Protein AF-A0A4Q7DTP7-F1 (afdb_monomer)

Structure (mmCIF, N/CA/C/O backbone):
data_AF-A0A4Q7DTP7-F1
#
_entry.id   AF-A0A4Q7DTP7-F1
#
loop_
_atom_site.group_PDB
_atom_site.id
_atom_site.type_symbol
_atom_site.label_atom_id
_atom_site.label_alt_id
_atom_site.label_comp_id
_atom_site.label_asym_id
_atom_site.label_entity_id
_atom_site.label_seq_id
_atom_site.pdbx_PDB_ins_code
_atom_site.Cartn_x
_atom_site.Cartn_y
_atom_site.Cartn_z
_atom_site.occupancy
_atom_site.B_iso_or_equiv
_atom_site.auth_seq_id
_atom_site.auth_co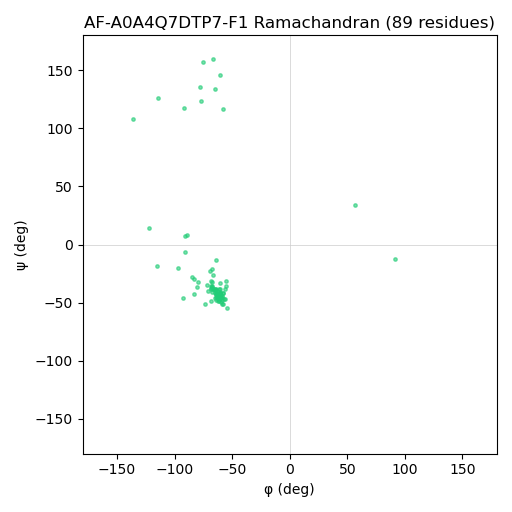mp_id
_atom_site.auth_asym_id
_atom_site.auth_atom_id
_atom_site.pdbx_PDB_model_num
ATOM 1 N N . MET A 1 1 ? -11.933 23.725 19.007 1.00 56.09 1 MET A N 1
ATOM 2 C CA . MET A 1 1 ? -12.282 22.314 18.750 1.00 56.09 1 MET A CA 1
ATOM 3 C C . MET A 1 1 ? -11.094 21.477 19.182 1.00 56.09 1 MET A C 1
ATOM 5 O O . MET A 1 1 ? -10.058 21.549 18.537 1.00 56.09 1 MET A O 1
ATOM 9 N N . THR A 1 2 ? -11.197 20.811 20.326 1.00 84.56 2 THR A N 1
ATOM 10 C CA . THR A 1 2 ? -10.160 19.917 20.856 1.00 84.56 2 THR A CA 1
ATOM 11 C C . THR A 1 2 ? -10.460 18.510 20.355 1.00 84.56 2 THR A C 1
ATOM 13 O O . THR A 1 2 ? -11.547 17.998 20.609 1.00 84.56 2 THR A O 1
ATOM 16 N N . ILE A 1 3 ? -9.547 17.934 19.574 1.00 87.00 3 ILE A N 1
ATOM 17 C CA . ILE A 1 3 ? -9.659 16.548 19.106 1.00 87.00 3 ILE A CA 1
ATOM 18 C C . ILE A 1 3 ? -9.243 15.643 20.269 1.00 87.00 3 ILE A C 1
ATOM 20 O O . ILE A 1 3 ? -8.264 15.950 20.948 1.00 87.00 3 ILE A O 1
ATOM 24 N N . ASP A 1 4 ? -9.998 14.573 20.507 1.00 94.56 4 ASP A N 1
ATOM 25 C CA . ASP A 1 4 ? -9.668 13.570 21.523 1.00 94.56 4 ASP A CA 1
ATOM 26 C C . ASP A 1 4 ? -8.314 12.901 21.234 1.00 94.56 4 ASP A C 1
ATOM 28 O O . ASP A 1 4 ? -7.952 12.681 20.077 1.00 94.56 4 ASP A O 1
ATOM 32 N N . GLU A 1 5 ? -7.569 12.544 22.277 1.00 94.81 5 GLU A N 1
ATOM 33 C CA . GLU A 1 5 ? -6.235 11.949 22.140 1.00 94.81 5 GLU A CA 1
ATOM 34 C C . GLU A 1 5 ? -6.262 10.627 21.357 1.00 94.81 5 GLU A C 1
ATOM 36 O O . GLU A 1 5 ? -5.394 10.390 20.513 1.00 94.81 5 GLU A O 1
ATOM 41 N N . ASN A 1 6 ? -7.291 9.795 21.549 1.00 94.56 6 ASN A N 1
ATOM 42 C CA . ASN A 1 6 ? -7.421 8.538 20.808 1.00 94.56 6 ASN A CA 1
ATOM 43 C C . ASN A 1 6 ? -7.705 8.794 19.330 1.00 94.56 6 ASN A C 1
ATOM 45 O O . ASN A 1 6 ? -7.212 8.076 18.460 1.00 94.56 6 ASN A O 1
ATOM 49 N N . GLU A 1 7 ? -8.471 9.841 19.035 1.00 93.75 7 GLU A N 1
ATOM 50 C CA . GLU A 1 7 ? -8.771 10.241 17.667 1.00 93.75 7 GLU A CA 1
ATOM 51 C C . GLU A 1 7 ? -7.518 10.775 16.958 1.00 93.75 7 GLU A C 1
ATOM 53 O O . GLU A 1 7 ? -7.279 10.442 15.796 1.00 93.75 7 GLU A O 1
ATOM 58 N N . ILE A 1 8 ? -6.654 11.506 17.671 1.00 93.44 8 ILE A N 1
ATOM 59 C CA . ILE A 1 8 ? -5.335 11.910 17.165 1.00 93.44 8 ILE A CA 1
ATOM 60 C C . ILE A 1 8 ? -4.508 10.668 16.811 1.00 93.44 8 ILE A C 1
ATOM 62 O O . ILE A 1 8 ? -4.019 10.565 15.684 1.00 93.44 8 ILE A O 1
ATOM 66 N N . ILE A 1 9 ? -4.390 9.699 17.725 1.00 94.62 9 ILE A N 1
ATOM 67 C CA . ILE A 1 9 ? -3.638 8.453 17.492 1.00 94.62 9 ILE A CA 1
ATOM 68 C C . ILE A 1 9 ? -4.205 7.694 16.283 1.00 94.62 9 ILE A C 1
ATOM 70 O O . ILE A 1 9 ? -3.449 7.267 15.406 1.00 94.62 9 ILE A O 1
ATOM 74 N N . ARG A 1 10 ? -5.534 7.583 16.180 1.00 94.12 10 ARG A N 1
ATOM 75 C CA . ARG A 1 10 ? -6.221 6.913 15.068 1.00 94.12 10 ARG A CA 1
ATOM 76 C C . ARG A 1 10 ? -5.931 7.578 13.722 1.00 94.12 10 ARG A C 1
ATOM 78 O O . ARG A 1 10 ? -5.637 6.884 12.747 1.00 94.12 10 ARG A O 1
ATOM 85 N N . ILE A 1 11 ? -5.993 8.909 13.657 1.00 92.88 11 ILE A N 1
ATOM 86 C CA . ILE A 1 11 ? -5.699 9.681 12.439 1.00 92.88 11 ILE A CA 1
ATOM 87 C C . ILE A 1 11 ? -4.229 9.515 12.038 1.00 92.88 11 ILE A C 1
ATOM 89 O O . ILE A 1 11 ? -3.929 9.327 10.858 1.00 92.88 11 ILE A O 1
ATOM 93 N N . TYR A 1 12 ? -3.305 9.532 13.002 1.00 94.44 12 TYR A N 1
ATOM 94 C CA . TYR A 1 12 ? -1.888 9.299 12.723 1.00 94.44 12 TYR A CA 1
ATOM 95 C C . TYR A 1 12 ? -1.614 7.886 12.204 1.00 94.44 12 TYR A C 1
ATOM 97 O O . TYR A 1 12 ? -0.821 7.738 11.274 1.00 94.44 12 TYR A O 1
ATOM 105 N N . GLY A 1 13 ? -2.304 6.873 12.736 1.00 93.50 13 GLY A N 1
ATOM 106 C CA . GLY A 1 13 ? -2.258 5.509 12.205 1.00 93.50 13 GLY A CA 1
ATOM 107 C C . GLY A 1 13 ? -2.691 5.460 10.738 1.00 93.50 13 GLY A C 1
ATOM 108 O O . GLY A 1 13 ? -1.931 5.009 9.888 1.00 93.50 13 GLY A O 1
ATOM 109 N N . LYS A 1 14 ? -3.850 6.053 10.418 1.00 91.06 14 LYS A N 1
ATOM 110 C CA . LYS A 1 14 ? -4.369 6.157 9.039 1.00 91.06 14 LYS A CA 1
ATOM 111 C C . LYS A 1 14 ? -3.390 6.842 8.080 1.00 91.06 14 LYS A C 1
ATOM 113 O O . LYS A 1 14 ? -3.280 6.454 6.922 1.00 91.06 14 LYS A O 1
ATOM 118 N N . ARG A 1 15 ? -2.680 7.879 8.539 1.00 94.19 15 ARG A N 1
ATOM 119 C CA . ARG A 1 15 ? -1.671 8.576 7.725 1.00 94.19 15 ARG A CA 1
ATOM 120 C C . ARG A 1 15 ? -0.501 7.656 7.377 1.00 94.19 15 ARG A C 1
ATOM 122 O O . ARG A 1 15 ? 0.021 7.750 6.272 1.00 94.19 15 ARG A O 1
ATOM 129 N N . TRP A 1 16 ? -0.078 6.797 8.303 1.00 95.88 16 TRP A N 1
ATOM 130 C CA . TRP A 1 16 ? 1.062 5.898 8.109 1.00 95.88 16 TRP A CA 1
ATOM 131 C C . TRP A 1 16 ? 0.805 4.823 7.045 1.00 95.88 16 TRP A C 1
ATOM 133 O O . TRP A 1 16 ? 1.740 4.385 6.373 1.00 95.88 16 TRP A O 1
ATOM 143 N N . ASP A 1 17 ? -0.457 4.451 6.822 1.00 92.69 17 ASP A N 1
ATOM 144 C CA . ASP A 1 17 ? -0.840 3.448 5.822 1.00 92.69 17 ASP A CA 1
ATOM 145 C C . ASP A 1 17 ? -0.326 3.788 4.409 1.00 92.69 17 ASP A C 1
ATOM 147 O O . ASP A 1 17 ? 0.043 2.886 3.653 1.00 92.69 17 ASP A O 1
ATOM 151 N N . ILE A 1 18 ? -0.204 5.076 4.051 1.00 94.56 18 ILE A N 1
ATOM 152 C CA . ILE A 1 18 ? 0.351 5.481 2.746 1.00 94.56 18 ILE A CA 1
ATOM 153 C C . ILE A 1 18 ? 1.845 5.146 2.613 1.00 94.56 18 ILE A C 1
ATOM 155 O O . ILE A 1 18 ? 2.327 4.815 1.528 1.00 94.56 18 ILE A O 1
ATOM 159 N N . GLU A 1 19 ? 2.593 5.195 3.714 1.00 95.69 19 GLU A N 1
ATOM 160 C CA . GLU A 1 19 ? 4.013 4.844 3.731 1.00 95.69 19 GLU A CA 1
ATOM 161 C C . GLU A 1 19 ? 4.179 3.331 3.561 1.00 95.69 19 GLU A C 1
ATOM 163 O O . GLU A 1 19 ? 5.034 2.878 2.794 1.00 95.69 19 GLU A O 1
ATOM 168 N N . VAL A 1 20 ? 3.303 2.546 4.199 1.00 94.50 20 VAL A N 1
A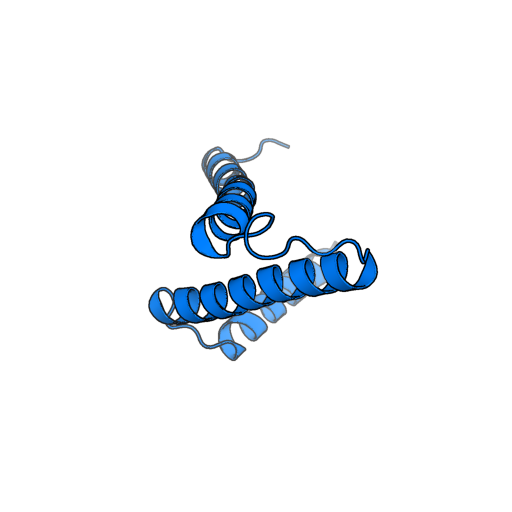TOM 169 C CA . VAL A 1 20 ? 3.229 1.089 4.023 1.00 94.50 20 VAL A CA 1
ATOM 170 C C . VAL A 1 20 ? 2.854 0.734 2.584 1.00 94.50 20 VAL A C 1
ATOM 172 O O . VAL A 1 20 ? 3.513 -0.116 1.982 1.00 94.50 20 VAL A O 1
ATOM 175 N N . PHE A 1 21 ? 1.878 1.427 1.990 1.00 95.44 21 PHE A N 1
ATOM 176 C CA . PHE A 1 21 ? 1.511 1.276 0.581 1.00 95.44 21 PHE A CA 1
ATOM 177 C C . PHE A 1 21 ? 2.716 1.470 -0.347 1.00 95.44 21 PHE A C 1
ATOM 179 O O . PHE A 1 21 ? 3.047 0.580 -1.137 1.00 95.44 21 PHE A O 1
ATOM 186 N N . PHE A 1 22 ? 3.420 2.601 -0.233 1.00 96.12 22 PHE A N 1
ATOM 187 C CA . PHE A 1 22 ? 4.570 2.883 -1.093 1.00 96.12 22 PHE A CA 1
ATOM 188 C C . PHE A 1 22 ? 5.757 1.957 -0.820 1.00 96.12 22 PHE A C 1
ATOM 190 O O . PHE A 1 22 ? 6.501 1.634 -1.750 1.00 96.12 22 PHE A O 1
ATOM 197 N N . LYS A 1 23 ? 5.945 1.503 0.423 1.00 96.12 23 LYS A N 1
ATOM 198 C CA . LYS A 1 23 ? 6.948 0.487 0.763 1.00 96.12 23 LYS A CA 1
ATOM 199 C C . LYS A 1 23 ? 6.645 -0.829 0.051 1.00 96.12 23 LYS A C 1
ATOM 201 O O . LYS A 1 23 ? 7.527 -1.369 -0.612 1.00 96.12 23 LYS A O 1
ATOM 206 N N . THR A 1 24 ? 5.406 -1.307 0.120 1.00 96.25 24 THR A N 1
ATOM 207 C CA . THR A 1 24 ? 4.976 -2.543 -0.549 1.00 96.25 24 THR A CA 1
ATOM 208 C C . THR A 1 24 ? 5.087 -2.416 -2.066 1.00 96.25 24 THR A C 1
ATOM 210 O O . THR A 1 24 ? 5.667 -3.290 -2.710 1.00 96.25 24 THR A O 1
ATOM 213 N N . CYS A 1 25 ? 4.637 -1.302 -2.649 1.00 96.94 25 CYS A N 1
ATOM 214 C CA . CYS A 1 25 ? 4.735 -1.085 -4.092 1.00 96.94 25 CYS A CA 1
ATOM 215 C C . CYS A 1 25 ? 6.187 -1.113 -4.592 1.00 96.94 25 CYS A C 1
ATOM 217 O O . CYS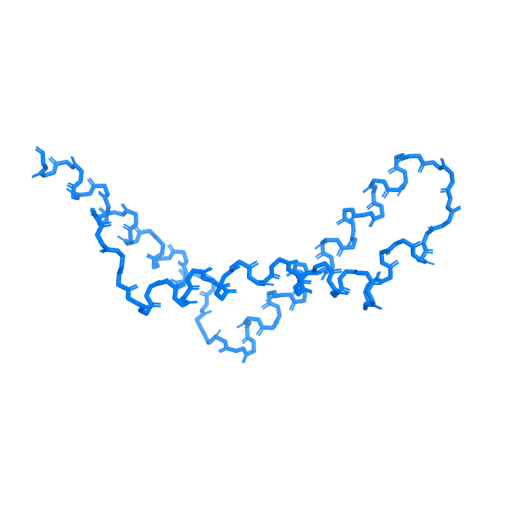 A 1 25 ? 6.486 -1.785 -5.575 1.00 96.94 25 CYS A O 1
ATOM 219 N N . LYS A 1 26 ? 7.110 -0.426 -3.909 1.00 95.56 26 LYS A N 1
ATOM 220 C CA . LYS A 1 26 ? 8.525 -0.378 -4.314 1.00 95.56 26 LYS A CA 1
ATOM 221 C C . LYS A 1 26 ? 9.266 -1.683 -4.039 1.00 95.56 26 LYS A C 1
ATOM 223 O O . LYS A 1 26 ? 9.932 -2.203 -4.927 1.00 95.56 26 LYS A O 1
ATOM 228 N N . SER A 1 27 ? 9.176 -2.208 -2.819 1.00 94.69 27 SER A N 1
ATOM 229 C CA . SER A 1 27 ? 10.000 -3.343 -2.389 1.00 94.69 27 SER A CA 1
ATOM 230 C C . SER A 1 27 ? 9.425 -4.691 -2.811 1.00 94.69 27 SER A C 1
ATOM 232 O O . SER A 1 27 ? 10.177 -5.553 -3.253 1.00 94.69 27 SER A O 1
ATOM 234 N N . PHE A 1 28 ? 8.110 -4.882 -2.681 1.00 94.88 28 PHE A N 1
ATOM 235 C CA . PHE A 1 28 ? 7.467 -6.170 -2.947 1.00 94.88 28 PHE A CA 1
ATOM 236 C C . PHE A 1 28 ? 6.977 -6.275 -4.393 1.00 94.88 28 PHE A C 1
ATOM 238 O O . PHE A 1 28 ? 7.267 -7.253 -5.077 1.00 94.88 28 PHE A O 1
ATOM 245 N N . LEU A 1 29 ? 6.308 -5.231 -4.892 1.00 95.81 29 LEU A N 1
ATOM 246 C CA . LEU A 1 29 ? 5.793 -5.180 -6.267 1.00 95.81 29 LEU A CA 1
ATOM 247 C C . LEU A 1 29 ? 6.773 -4.564 -7.275 1.00 95.81 29 LEU A C 1
ATOM 249 O O . LEU A 1 29 ? 6.410 -4.366 -8.433 1.00 95.81 29 LEU A O 1
ATOM 253 N N . LYS A 1 30 ? 8.011 -4.284 -6.847 1.00 94.56 30 LYS A N 1
ATOM 254 C CA . LYS A 1 30 ? 9.131 -3.874 -7.709 1.00 94.56 30 LYS A CA 1
ATOM 255 C C . LYS A 1 30 ? 8.855 -2.621 -8.555 1.00 94.56 30 LYS A C 1
ATOM 257 O O . LYS A 1 30 ? 9.360 -2.485 -9.674 1.00 94.56 30 LYS A O 1
ATOM 262 N N . LEU A 1 31 ? 8.081 -1.672 -8.021 1.00 93.75 31 LEU A N 1
ATOM 263 C CA . LEU A 1 31 ? 7.882 -0.366 -8.652 1.00 93.75 31 LEU A CA 1
ATOM 264 C C . LEU A 1 31 ? 9.236 0.334 -8.839 1.00 93.75 31 LEU A C 1
ATOM 266 O O . LEU A 1 31 ? 9.920 0.641 -7.862 1.00 93.75 31 LEU A O 1
ATOM 270 N N . GLY A 1 32 ? 9.605 0.580 -10.097 1.00 88.69 32 GLY A N 1
ATOM 271 C CA . GLY A 1 32 ? 10.862 1.225 -10.489 1.00 88.69 32 GLY A CA 1
ATOM 272 C C . GLY A 1 32 ? 12.037 0.280 -10.770 1.00 88.69 32 GLY A C 1
ATOM 273 O O . GLY A 1 32 ? 13.026 0.730 -11.340 1.00 88.69 32 GLY A O 1
ATOM 274 N N . THR A 1 33 ? 11.947 -1.009 -10.421 1.00 90.56 33 THR A N 1
ATOM 275 C CA . THR A 1 33 ? 13.003 -2.004 -10.710 1.00 90.56 33 THR A CA 1
ATOM 276 C C . THR A 1 33 ? 12.565 -3.107 -11.672 1.00 90.56 33 THR A C 1
ATOM 278 O O . THR A 1 33 ? 13.413 -3.777 -12.244 1.00 90.56 33 THR A O 1
ATOM 281 N N . GLU A 1 34 ? 11.260 -3.313 -11.868 1.00 89.75 34 GLU A N 1
ATOM 282 C CA . GLU A 1 34 ? 10.730 -4.319 -12.804 1.00 89.75 34 GLU A CA 1
ATOM 283 C C . GLU A 1 34 ? 10.737 -3.838 -14.264 1.00 89.75 34 GLU A C 1
ATOM 285 O O . GLU A 1 34 ? 10.986 -4.625 -15.175 1.00 89.75 34 GLU A O 1
ATOM 290 N N . TYR A 1 35 ? 10.473 -2.550 -14.495 1.00 87.69 35 TYR A N 1
ATOM 291 C CA . TYR A 1 35 ? 10.359 -1.966 -15.830 1.00 87.69 35 TYR A CA 1
ATOM 292 C C . TYR A 1 35 ? 11.481 -0.955 -16.094 1.00 87.69 35 TYR A C 1
ATOM 294 O O . TYR A 1 35 ? 11.654 -0.002 -15.337 1.00 87.69 35 TYR A O 1
ATOM 302 N N . HIS A 1 36 ? 12.207 -1.141 -17.200 1.00 87.44 36 HIS A N 1
ATOM 303 C CA . HIS A 1 36 ? 13.316 -0.278 -17.637 1.00 87.44 36 HIS A CA 1
ATOM 304 C C . HIS A 1 36 ? 13.114 0.311 -19.044 1.00 87.44 36 HIS A C 1
ATOM 306 O O . HIS A 1 36 ? 14.065 0.779 -19.668 1.00 87.44 36 HIS A O 1
ATOM 312 N N . GLY A 1 37 ? 11.896 0.249 -19.587 1.00 85.19 37 GLY A N 1
ATOM 313 C CA . GLY A 1 37 ? 11.622 0.813 -20.905 1.00 85.19 37 GLY A CA 1
ATOM 314 C C . GLY A 1 37 ? 11.544 2.343 -20.883 1.00 85.19 37 GLY A C 1
ATOM 315 O O . GLY A 1 37 ? 11.290 2.961 -19.853 1.00 85.19 37 GLY A O 1
ATOM 316 N N . LEU A 1 38 ? 11.769 2.952 -22.048 1.00 88.31 38 LEU A N 1
ATOM 317 C CA . LEU A 1 38 ? 11.837 4.411 -22.213 1.00 88.31 38 LEU A CA 1
ATOM 318 C C . LEU A 1 38 ? 10.483 5.056 -22.558 1.00 88.31 38 LEU A C 1
ATOM 320 O O . LEU A 1 38 ? 10.386 6.279 -22.627 1.00 88.31 38 LEU A O 1
ATOM 324 N N . SER A 1 39 ? 9.443 4.255 -22.808 1.00 94.12 39 SER A N 1
ATOM 325 C CA . SER A 1 39 ? 8.114 4.773 -23.143 1.00 94.12 39 SER A CA 1
ATOM 326 C C . SER A 1 39 ? 7.404 5.276 -21.887 1.00 94.12 39 SER A C 1
ATOM 328 O O . SER A 1 39 ? 7.203 4.527 -20.928 1.00 94.12 39 SER A O 1
ATOM 330 N N . TYR A 1 40 ? 6.990 6.542 -21.916 1.00 92.38 40 TYR A N 1
ATOM 331 C CA . TYR A 1 40 ? 6.264 7.169 -20.814 1.00 92.38 40 TYR A CA 1
ATOM 332 C C . TYR A 1 40 ? 4.874 6.549 -20.596 1.00 92.38 40 TYR A C 1
ATOM 334 O O . TYR A 1 40 ? 4.465 6.324 -19.456 1.00 92.38 40 TYR A O 1
ATOM 342 N N . ASP A 1 41 ? 4.178 6.197 -21.679 1.00 95.50 41 ASP A N 1
ATOM 343 C CA . ASP A 1 41 ? 2.868 5.540 -21.607 1.00 95.50 41 ASP A CA 1
ATOM 344 C C . ASP A 1 41 ? 2.980 4.165 -20.950 1.00 95.50 41 ASP A C 1
ATOM 346 O O . ASP A 1 41 ? 2.193 3.813 -20.070 1.00 95.50 41 ASP A O 1
ATOM 350 N N . ALA A 1 42 ? 4.010 3.402 -21.317 1.00 94.00 42 ALA A N 1
ATOM 351 C CA . ALA A 1 42 ? 4.268 2.099 -20.725 1.00 94.00 42 ALA A CA 1
ATOM 352 C C . ALA A 1 42 ? 4.693 2.200 -19.249 1.00 94.00 42 ALA A C 1
ATOM 354 O O . ALA A 1 42 ? 4.273 1.370 -18.445 1.00 94.00 42 ALA A O 1
ATOM 355 N N . LEU A 1 43 ? 5.454 3.231 -18.864 1.00 93.94 43 LEU A N 1
ATOM 356 C CA . LEU A 1 43 ? 5.783 3.506 -17.460 1.00 93.94 43 LEU A CA 1
ATOM 357 C C . LEU A 1 43 ? 4.531 3.847 -16.634 1.00 93.94 43 LEU A C 1
ATOM 359 O O . LEU A 1 43 ? 4.362 3.362 -15.510 1.00 93.94 43 LEU A O 1
ATOM 363 N N . THR A 1 44 ? 3.635 4.656 -17.202 1.00 95.00 44 THR A N 1
ATOM 364 C CA . THR A 1 44 ? 2.358 5.021 -16.575 1.00 95.00 44 THR A CA 1
ATOM 365 C C . THR A 1 44 ? 1.466 3.790 -16.413 1.00 95.00 44 THR A C 1
ATOM 367 O O . THR A 1 44 ? 0.944 3.546 -15.323 1.00 95.00 44 THR A O 1
ATOM 370 N N . ALA A 1 45 ? 1.357 2.958 -17.453 1.00 95.75 45 ALA A N 1
ATOM 371 C CA . ALA A 1 45 ? 0.627 1.695 -17.397 1.00 95.75 45 ALA A CA 1
ATOM 372 C C . ALA A 1 45 ? 1.221 0.734 -16.354 1.00 95.75 45 ALA A C 1
ATOM 374 O O . ALA A 1 45 ? 0.481 0.182 -15.543 1.00 95.75 45 ALA A O 1
ATOM 375 N N . HIS A 1 46 ? 2.549 0.570 -16.319 1.00 95.50 46 HIS A N 1
ATOM 376 C CA . HIS A 1 46 ? 3.236 -0.265 -15.324 1.00 95.50 46 HIS A CA 1
ATOM 377 C C . HIS A 1 46 ? 2.913 0.177 -13.895 1.00 95.50 46 HIS A C 1
ATOM 379 O O . HIS A 1 46 ? 2.522 -0.647 -13.066 1.00 95.50 46 HIS A O 1
ATOM 385 N N . THR A 1 47 ? 2.982 1.483 -13.631 1.00 95.69 47 THR A N 1
ATOM 386 C CA . THR A 1 47 ? 2.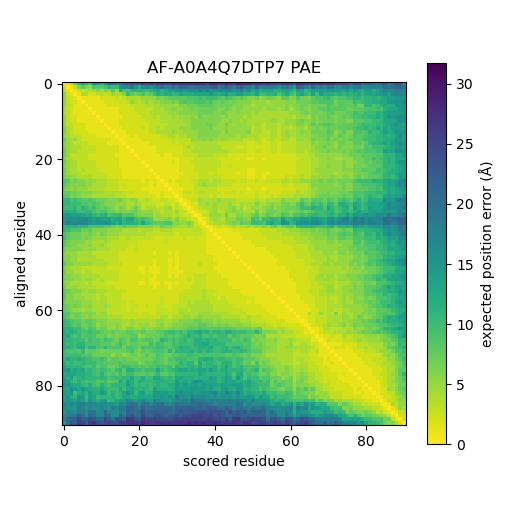640 2.059 -12.324 1.00 95.69 47 THR A CA 1
ATOM 387 C C . THR A 1 47 ? 1.183 1.772 -11.950 1.00 95.69 47 THR A C 1
ATOM 389 O O . THR A 1 47 ? 0.912 1.315 -10.838 1.00 95.69 47 THR A O 1
ATOM 392 N N . ALA A 1 48 ? 0.246 1.953 -12.887 1.00 97.00 48 ALA A N 1
ATOM 393 C CA . ALA A 1 48 ? -1.166 1.640 -12.671 1.00 97.00 48 ALA A CA 1
ATOM 394 C C . ALA A 1 48 ? -1.389 0.150 -12.350 1.00 97.00 48 ALA A C 1
ATOM 396 O O . ALA A 1 48 ? -2.126 -0.174 -11.420 1.00 97.00 48 ALA A O 1
ATOM 397 N N . PHE A 1 49 ? -0.704 -0.762 -13.048 1.00 96.56 49 PHE A N 1
ATOM 398 C CA . PHE A 1 49 ? -0.776 -2.198 -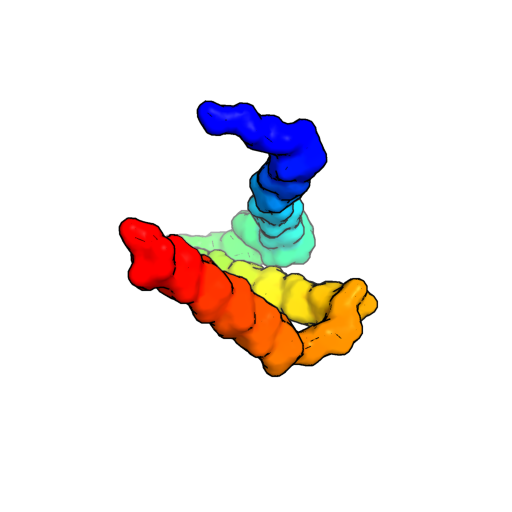12.767 1.00 96.56 49 PHE A CA 1
ATOM 399 C C . PHE A 1 49 ? -0.171 -2.577 -11.415 1.00 96.56 49 PHE A C 1
ATOM 401 O O . PHE A 1 49 ? -0.707 -3.443 -10.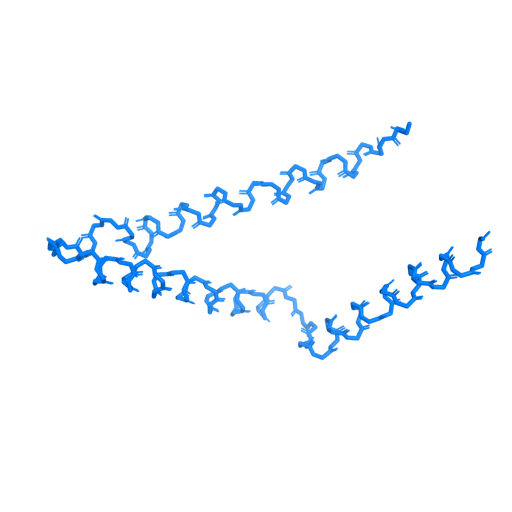727 1.00 96.56 49 PHE A O 1
ATOM 408 N N . VAL A 1 50 ? 0.929 -1.947 -10.996 1.00 97.25 50 VAL A N 1
ATOM 409 C CA . VAL A 1 50 ? 1.469 -2.128 -9.639 1.00 97.25 50 VAL A CA 1
ATOM 410 C C . VAL A 1 50 ? 0.430 -1.722 -8.593 1.00 97.25 50 VAL A C 1
ATOM 412 O O . VAL A 1 50 ? 0.168 -2.487 -7.666 1.00 97.25 50 VAL A O 1
ATOM 415 N N . PHE A 1 51 ? -0.203 -0.560 -8.752 1.00 97.38 51 PHE A N 1
ATOM 416 C CA . PHE A 1 51 ? -1.219 -0.096 -7.805 1.00 97.38 51 PHE A CA 1
ATOM 417 C C . PHE A 1 51 ? -2.449 -1.001 -7.798 1.00 97.38 51 PHE A C 1
ATOM 419 O O . PHE A 1 51 ? -2.963 -1.326 -6.731 1.00 97.38 51 PHE A O 1
ATOM 426 N N . LEU A 1 52 ? -2.873 -1.489 -8.963 1.00 97.44 52 LEU A N 1
ATOM 427 C CA . LEU A 1 52 ? -3.955 -2.460 -9.069 1.00 97.44 52 LEU A CA 1
ATOM 428 C C . LEU A 1 52 ? -3.633 -3.769 -8.339 1.00 97.44 52 LEU A C 1
ATOM 430 O O . LEU A 1 52 ? -4.457 -4.252 -7.567 1.00 97.44 52 LEU A O 1
ATOM 434 N N . ARG A 1 53 ? -2.419 -4.308 -8.511 1.00 96.44 53 ARG A N 1
ATOM 435 C CA . ARG A 1 53 ? -1.952 -5.493 -7.769 1.00 96.44 53 ARG A CA 1
ATOM 436 C C . ARG A 1 53 ? -2.003 -5.267 -6.256 1.00 96.44 53 ARG A C 1
ATOM 438 O O . ARG A 1 53 ? -2.452 -6.147 -5.528 1.00 96.44 53 ARG A O 1
ATOM 445 N N . TYR A 1 54 ? -1.595 -4.088 -5.784 1.00 97.06 54 TYR A N 1
ATOM 446 C CA . TYR A 1 54 ? -1.714 -3.736 -4.367 1.00 97.06 54 TYR A CA 1
ATOM 447 C C . TYR A 1 54 ? -3.171 -3.704 -3.892 1.00 97.06 54 TYR A C 1
ATOM 449 O O . TYR A 1 54 ? -3.463 -4.205 -2.807 1.00 97.06 54 TYR A O 1
ATOM 457 N N . MET A 1 55 ? -4.086 -3.139 -4.688 1.00 95.69 55 MET A N 1
ATOM 458 C CA . MET A 1 55 ? -5.507 -3.077 -4.334 1.00 95.69 55 MET A CA 1
ATOM 459 C C . MET A 1 55 ? -6.099 -4.475 -4.151 1.00 95.69 55 MET A C 1
ATOM 461 O O . MET A 1 55 ? -6.737 -4.716 -3.132 1.00 95.69 55 MET A O 1
ATOM 465 N N . PHE A 1 56 ? -5.816 -5.410 -5.062 1.00 95.50 56 PHE A N 1
ATOM 466 C CA . PHE A 1 56 ? -6.255 -6.802 -4.915 1.00 95.50 56 PHE A CA 1
ATOM 467 C C . PHE A 1 56 ? -5.715 -7.451 -3.639 1.00 95.50 56 PHE A C 1
ATOM 469 O O . PHE A 1 56 ? -6.496 -7.968 -2.849 1.00 95.50 56 PHE A O 1
ATOM 476 N N . MET A 1 57 ? -4.408 -7.350 -3.376 1.00 95.44 57 MET A N 1
ATOM 477 C CA . MET A 1 57 ? -3.827 -7.889 -2.137 1.00 95.44 57 MET A CA 1
ATOM 478 C C . MET A 1 57 ? -4.418 -7.250 -0.875 1.00 95.44 57 MET A C 1
ATOM 480 O O . MET A 1 57 ? -4.518 -7.907 0.153 1.00 95.44 57 MET A O 1
ATOM 484 N N . SER A 1 58 ? -4.794 -5.972 -0.933 1.00 93.00 58 SER A N 1
ATOM 485 C CA . SER A 1 58 ? -5.400 -5.276 0.208 1.00 93.00 58 SER A CA 1
ATOM 486 C C . SER A 1 58 ? -6.822 -5.751 0.484 1.00 93.00 58 SER A C 1
ATOM 488 O O . SER A 1 58 ? -7.214 -5.809 1.644 1.00 93.00 58 SER A O 1
ATOM 490 N N . VAL A 1 59 ? -7.583 -6.091 -0.561 1.00 92.12 59 VAL A N 1
ATOM 491 C CA . VAL A 1 59 ? -8.915 -6.697 -0.422 1.00 92.12 59 VAL A CA 1
ATOM 492 C C . VAL A 1 59 ? -8.792 -8.104 0.153 1.00 92.12 59 VAL A C 1
ATOM 494 O O . VAL A 1 59 ? -9.425 -8.379 1.160 1.00 92.12 59 VAL A O 1
ATOM 497 N N . GLU A 1 60 ? -7.907 -8.936 -0.399 1.00 92.94 60 GLU A N 1
ATOM 498 C CA . GLU A 1 60 ? -7.640 -10.289 0.120 1.00 92.94 60 GLU A CA 1
ATOM 499 C C . GLU A 1 60 ? -7.218 -10.258 1.593 1.00 92.94 60 GLU A C 1
ATOM 501 O O . GLU A 1 60 ? -7.767 -10.971 2.424 1.00 92.94 60 GLU A O 1
ATOM 506 N N . LYS A 1 61 ? -6.284 -9.366 1.948 1.00 92.75 61 LYS A N 1
ATOM 507 C CA . LYS A 1 61 ? -5.864 -9.168 3.338 1.00 92.75 61 LYS A CA 1
ATOM 508 C C . LYS A 1 61 ? -7.039 -8.775 4.237 1.00 92.75 61 LYS A C 1
ATOM 510 O O . LYS A 1 61 ? -7.127 -9.215 5.376 1.00 92.75 61 LYS A O 1
ATOM 515 N N . ARG A 1 62 ? -7.904 -7.891 3.747 1.00 92.75 62 ARG A N 1
ATOM 516 C CA . ARG A 1 62 ? -9.059 -7.415 4.499 1.00 92.75 62 ARG A CA 1
ATOM 517 C C . ARG A 1 62 ? -10.078 -8.533 4.697 1.00 92.75 62 ARG A C 1
ATOM 519 O O . ARG A 1 62 ? -10.622 -8.620 5.783 1.00 92.75 62 ARG A O 1
ATOM 526 N N . ASP A 1 63 ? -10.291 -9.385 3.706 1.00 90.38 63 ASP A N 1
ATOM 527 C CA . ASP A 1 63 ? -11.186 -10.534 3.837 1.00 90.38 63 ASP A CA 1
ATOM 528 C C . ASP A 1 63 ? -10.625 -11.611 4.798 1.00 90.38 63 ASP A C 1
ATOM 530 O O . ASP A 1 63 ? -11.405 -12.355 5.382 1.00 90.38 63 ASP A O 1
ATOM 534 N N . ASP A 1 64 ? -9.304 -11.659 5.021 1.00 92.75 64 ASP A N 1
ATOM 535 C CA . ASP A 1 64 ? -8.658 -12.512 6.041 1.00 92.75 64 ASP A CA 1
ATOM 536 C C . ASP A 1 64 ? -8.730 -11.919 7.469 1.00 92.75 64 ASP A C 1
ATOM 538 O O . ASP A 1 64 ? -8.817 -12.652 8.451 1.00 92.75 64 ASP A O 1
ATOM 542 N N . GLU A 1 65 ? -8.700 -10.585 7.606 1.00 93.00 65 GLU A N 1
ATOM 543 C CA . GLU A 1 65 ? -8.702 -9.884 8.906 1.00 93.00 65 GLU A CA 1
ATOM 544 C C . GLU A 1 65 ? -10.098 -9.403 9.369 1.00 93.00 65 GLU A C 1
ATOM 546 O O . GLU A 1 65 ? -10.284 -9.102 10.551 1.00 93.00 65 GLU A O 1
ATOM 551 N N . ASP A 1 66 ? -11.069 -9.269 8.462 1.00 91.19 66 ASP A N 1
ATOM 552 C CA . ASP A 1 66 ? -12.403 -8.700 8.696 1.00 91.19 66 ASP A CA 1
ATOM 553 C C . ASP A 1 66 ? -13.494 -9.556 8.035 1.00 91.19 66 ASP A C 1
ATOM 555 O O . ASP A 1 66 ? -13.703 -9.492 6.825 1.00 91.19 66 ASP A O 1
ATOM 559 N N . ASP A 1 67 ? -14.264 -10.271 8.861 1.00 89.44 67 ASP A N 1
ATOM 560 C CA . ASP A 1 67 ? -15.344 -11.173 8.429 1.00 89.44 67 ASP A CA 1
ATOM 561 C C . ASP A 1 67 ? -16.515 -10.467 7.720 1.00 89.44 67 ASP A C 1
ATOM 563 O O . ASP A 1 67 ? -17.384 -11.120 7.133 1.00 89.44 67 ASP A O 1
ATOM 567 N N . ARG A 1 68 ? -16.600 -9.131 7.792 1.00 89.44 68 ARG A N 1
ATOM 568 C CA . ARG A 1 68 ? -17.702 -8.392 7.168 1.00 89.44 68 ARG A CA 1
ATOM 569 C C . ARG A 1 68 ? -17.646 -8.545 5.654 1.00 89.44 68 ARG A C 1
ATO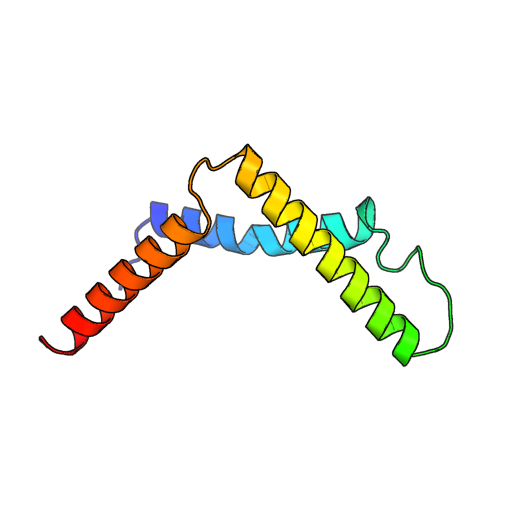M 571 O O . ARG A 1 68 ? -16.642 -8.268 5.000 1.00 89.44 68 ARG A O 1
ATOM 578 N N . THR A 1 69 ? -18.779 -8.831 5.048 1.00 88.75 69 THR A N 1
ATOM 579 C CA . THR A 1 69 ? -18.939 -8.795 3.598 1.00 88.75 69 THR A CA 1
ATOM 580 C C . THR A 1 69 ? -18.824 -7.366 3.057 1.00 88.75 69 THR A C 1
ATOM 582 O O . THR A 1 69 ? -19.066 -6.375 3.754 1.00 88.75 69 THR A O 1
ATOM 585 N N . MET A 1 70 ? -18.529 -7.237 1.761 1.00 85.25 70 MET A N 1
ATOM 586 C CA 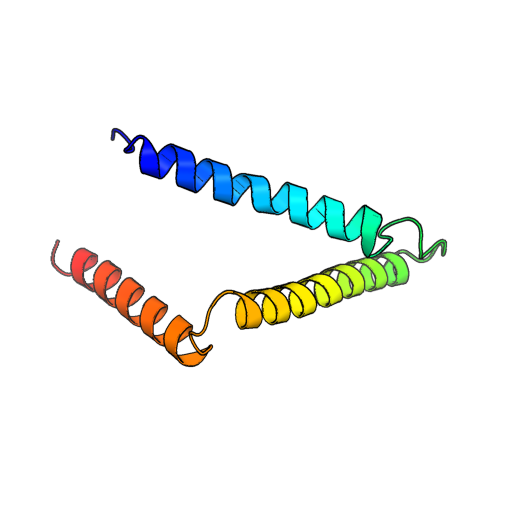. MET A 1 70 ? -18.563 -5.935 1.081 1.00 85.25 70 MET A CA 1
ATOM 587 C C . MET A 1 70 ? -19.932 -5.248 1.227 1.00 85.25 70 MET A C 1
ATOM 589 O O . MET A 1 70 ? -20.000 -4.034 1.407 1.00 85.25 70 MET A O 1
ATOM 593 N N . GLY A 1 71 ? -21.027 -6.018 1.217 1.00 88.56 71 GLY A N 1
ATOM 594 C CA . GLY A 1 71 ? -22.380 -5.494 1.430 1.00 88.56 71 GLY A CA 1
ATOM 595 C C . GLY A 1 71 ? -22.564 -4.863 2.812 1.00 88.56 71 GLY A C 1
ATOM 596 O O . GLY A 1 71 ? -23.153 -3.788 2.923 1.00 88.56 71 GLY A O 1
ATOM 597 N N . GLU A 1 72 ? -22.006 -5.472 3.857 1.00 88.94 72 GLU A N 1
ATOM 598 C CA . GLU A 1 72 ? -22.053 -4.929 5.219 1.00 88.94 72 GLU A CA 1
ATOM 599 C C . GLU A 1 72 ? -21.239 -3.641 5.357 1.00 88.94 72 GLU A C 1
ATOM 601 O O . GLU A 1 72 ? -21.685 -2.701 6.023 1.00 88.94 72 GLU A O 1
ATOM 606 N N . LEU A 1 73 ? -20.095 -3.539 4.674 1.00 87.62 73 LEU A N 1
ATOM 607 C CA . LEU A 1 73 ? -19.346 -2.284 4.599 1.00 87.62 73 LEU A CA 1
ATOM 608 C C . LEU A 1 73 ? -20.156 -1.173 3.927 1.00 87.62 73 LEU A C 1
ATOM 610 O O . LEU A 1 73 ? -20.254 -0.073 4.475 1.00 87.62 73 LEU A O 1
ATOM 614 N N . PHE A 1 74 ? -20.761 -1.449 2.768 1.00 90.25 74 PHE A N 1
ATOM 615 C CA . PHE A 1 74 ? -21.582 -0.466 2.057 1.00 90.25 74 PHE A CA 1
ATOM 616 C C . PHE A 1 74 ? -22.819 -0.062 2.860 1.00 90.25 74 PHE A C 1
ATOM 618 O O . PHE A 1 74 ? -23.155 1.121 2.907 1.00 90.25 74 PHE A O 1
ATOM 625 N N . SER A 1 75 ? -23.461 -1.009 3.545 1.00 90.62 75 SER A N 1
ATOM 626 C CA . SER A 1 75 ? -24.583 -0.725 4.442 1.00 90.62 75 SER A CA 1
ATOM 627 C C . SER A 1 75 ? -24.156 0.174 5.605 1.00 90.62 75 SER A C 1
ATOM 629 O O . SER A 1 75 ? -24.799 1.189 5.869 1.00 90.62 75 SER A O 1
ATOM 631 N N . THR A 1 76 ? -23.029 -0.137 6.254 1.00 90.25 76 THR A N 1
ATOM 632 C CA . THR A 1 76 ? -22.471 0.680 7.345 1.00 90.25 76 THR A CA 1
ATOM 633 C C . THR A 1 76 ? -22.170 2.098 6.864 1.00 90.25 76 THR A C 1
ATOM 635 O O . THR A 1 76 ? -22.544 3.075 7.513 1.00 90.25 76 THR A O 1
ATOM 638 N N . LEU A 1 77 ? -21.551 2.231 5.689 1.00 89.06 77 LEU A N 1
ATOM 639 C CA . LEU A 1 77 ? -21.281 3.527 5.075 1.00 89.06 77 LEU A CA 1
ATOM 640 C C . LEU A 1 77 ? -22.579 4.296 4.791 1.00 89.06 77 LEU A C 1
ATOM 642 O O . LEU A 1 77 ? -22.678 5.472 5.134 1.00 89.06 77 LEU A O 1
ATOM 646 N N . SER A 1 78 ? -23.586 3.636 4.216 1.00 91.44 78 SER A N 1
ATOM 647 C CA . SER A 1 78 ? -24.890 4.241 3.933 1.00 91.44 78 SER A CA 1
ATOM 648 C C . SER A 1 78 ? -25.583 4.736 5.204 1.00 91.44 78 SER A C 1
ATOM 650 O O . SER A 1 78 ? -26.159 5.823 5.205 1.00 91.44 78 SER A O 1
ATOM 652 N N . GLN A 1 79 ? -25.514 3.972 6.297 1.00 90.56 79 GLN A N 1
ATOM 653 C CA . GLN A 1 79 ? -26.075 4.370 7.590 1.00 90.56 79 GLN A CA 1
ATOM 654 C C . GLN A 1 79 ? -25.361 5.599 8.160 1.00 90.56 79 GLN A C 1
ATOM 656 O O . GLN A 1 79 ? -26.020 6.558 8.560 1.00 90.56 79 GLN A O 1
ATOM 661 N N . VAL A 1 80 ? -24.024 5.613 8.139 1.00 88.62 80 VAL A N 1
ATOM 662 C CA . VAL A 1 80 ? -23.226 6.763 8.594 1.00 88.62 80 VAL A CA 1
ATOM 663 C C . VAL A 1 80 ? -23.544 8.008 7.765 1.00 88.62 80 VAL A C 1
ATOM 665 O O . VAL A 1 80 ? -23.772 9.078 8.328 1.00 88.62 80 VAL A O 1
ATOM 668 N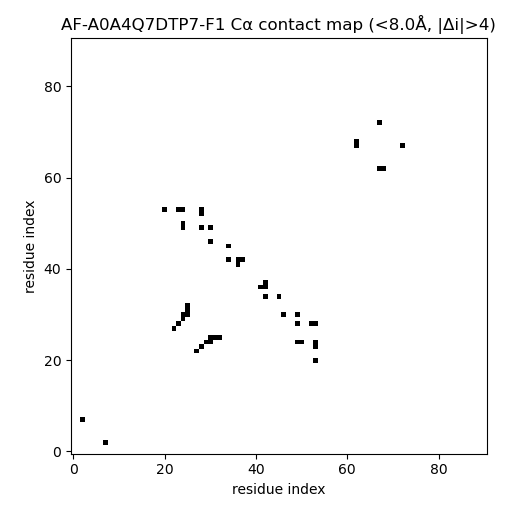 N . LEU A 1 81 ? -23.622 7.878 6.438 1.00 88.12 81 LEU A N 1
ATOM 669 C CA . LEU A 1 81 ? -23.987 8.979 5.544 1.00 88.12 81 LEU A CA 1
ATOM 670 C C . LEU A 1 81 ? -25.392 9.510 5.843 1.00 88.12 81 LEU A C 1
ATOM 672 O O . LEU A 1 81 ? -25.574 10.721 5.957 1.00 88.12 81 LEU A O 1
ATOM 676 N N . SER A 1 82 ? -26.371 8.622 6.036 1.00 89.44 82 SER A N 1
ATOM 677 C CA . SER A 1 82 ? -27.731 9.009 6.418 1.00 89.44 82 SER A CA 1
ATOM 678 C C . SER A 1 82 ? -27.769 9.726 7.769 1.00 89.44 82 SER A C 1
ATOM 680 O O . SER A 1 82 ? -28.526 10.680 7.926 1.00 89.44 82 SER A O 1
ATOM 682 N N . MET A 1 83 ? -26.955 9.303 8.740 1.00 87.06 83 MET A N 1
ATOM 683 C CA . MET A 1 83 ? -26.860 9.948 10.051 1.00 87.06 83 MET A CA 1
ATOM 684 C C . MET A 1 83 ? -26.248 11.352 9.951 1.00 87.06 83 MET A C 1
ATOM 686 O O . MET A 1 83 ? -26.738 12.286 10.584 1.00 87.06 83 MET A O 1
ATOM 690 N N . ILE A 1 84 ? -25.212 11.529 9.127 1.00 85.50 84 ILE A N 1
ATOM 691 C CA . ILE A 1 84 ? -24.602 12.841 8.866 1.00 85.50 84 ILE A CA 1
ATOM 692 C C . ILE A 1 84 ? -25.602 13.769 8.168 1.00 85.50 84 ILE A C 1
ATOM 694 O O . ILE A 1 84 ? -25.780 14.904 8.605 1.00 85.50 84 ILE A O 1
ATOM 698 N N . LEU A 1 85 ? -26.280 13.287 7.123 1.00 82.81 85 LEU A N 1
ATOM 699 C CA . LEU A 1 85 ? -27.292 14.053 6.392 1.00 82.81 85 LEU A CA 1
ATOM 700 C C . LEU A 1 85 ? -28.484 14.418 7.288 1.00 82.81 85 LEU A C 1
ATOM 702 O O . LEU A 1 85 ? -28.919 15.566 7.285 1.00 82.81 85 LEU A O 1
ATOM 706 N N . GLY A 1 86 ? -28.966 13.484 8.112 1.00 78.31 86 GLY A N 1
ATOM 707 C CA . GLY A 1 86 ? -30.030 13.738 9.087 1.00 78.31 86 GLY A CA 1
ATOM 708 C C . GLY A 1 86 ? -29.648 14.809 10.113 1.00 78.31 86 GLY A C 1
ATOM 709 O O . GLY A 1 86 ? -30.436 15.712 10.379 1.00 78.31 86 GLY A O 1
ATOM 710 N N . ASN A 1 87 ? -28.412 14.779 10.619 1.00 71.38 87 ASN A N 1
ATOM 711 C CA . ASN A 1 87 ? -27.882 15.811 11.518 1.00 71.38 87 ASN A CA 1
ATOM 712 C C . ASN A 1 87 ? -27.683 17.181 10.844 1.00 71.38 87 ASN A C 1
ATOM 714 O O . ASN A 1 87 ? -27.618 18.191 11.543 1.00 71.38 87 ASN A O 1
ATOM 718 N N . PHE A 1 88 ? -27.570 17.221 9.515 1.00 70.88 88 PHE A N 1
ATOM 719 C CA . PHE A 1 88 ? -27.504 18.458 8.734 1.00 70.88 88 PHE A CA 1
ATOM 720 C C . PHE A 1 88 ? -28.885 19.056 8.437 1.00 70.88 88 PHE A C 1
ATOM 722 O O . PHE A 1 88 ? -28.980 20.268 8.308 1.00 70.88 88 PHE A O 1
ATOM 729 N N . ILE A 1 89 ? -29.936 18.234 8.322 1.00 65.06 89 ILE A N 1
ATOM 730 C CA . ILE A 1 89 ? -31.316 18.690 8.057 1.00 65.06 89 ILE A CA 1
ATOM 731 C C . ILE A 1 89 ? -32.042 19.099 9.353 1.00 65.06 89 ILE A C 1
ATOM 733 O O . ILE A 1 89 ? -32.942 19.933 9.317 1.00 65.06 89 ILE A O 1
ATOM 737 N N . LEU A 1 90 ? -31.666 18.519 10.499 1.00 57.88 90 LEU A N 1
ATOM 738 C CA . LEU A 1 90 ? -32.248 18.816 11.820 1.00 57.88 90 LEU A CA 1
ATOM 739 C C . LEU A 1 90 ? -31.549 19.973 12.571 1.00 57.88 90 LEU A C 1
ATOM 741 O O . LEU A 1 90 ? -31.847 20.204 13.745 1.00 57.88 90 LEU A O 1
ATOM 745 N N . LYS A 1 91 ? -30.631 20.689 11.916 1.00 47.59 91 LYS A N 1
ATOM 746 C CA . LYS A 1 91 ? -30.011 21.940 12.380 1.00 47.59 91 LYS A CA 1
ATOM 747 C C . LYS A 1 91 ? -30.426 23.089 11.475 1.00 47.59 91 LYS A C 1
ATOM 749 O O . LYS A 1 91 ? -30.568 24.203 12.020 1.00 47.59 91 LYS A O 1
#

InterPro domains:
  IPR012337 Ribonuclease H-like superfamily [SSF53098] (3-79)

Sequence (91 aa):
MTIDENEIIRIYGKRWDIEVFFKTCKSFLKLGTEYHGLSYDALTAHTAFVFLRYMFMSVEKRDDEDDRTMGELFSTLSQVLSMILGNFILK

Secondary structure (DSSP, 8-state):
-PPPHHHHHHHHHHHHHHHHHHHIIIIIS-TTTS-----HHHHHHHHHHHHHHHHHHHHHHHHHH----HHHHHHHHHHHHHHHHHHHH--

Radius of gyration: 18.89 Å; Cα contacts (8 Å, |Δi|>4): 26; chains: 1; bounding box: 46×35×45 Å

Mean predicted aligned error: 6.96 Å

pLDDT: mean 90.29, std 8.76, range [47.59, 97.44]

Organism: NCBI:txid1584

Foldseek 3Di:
DDDDPVRVVVVVVVVCVVVVLVCCLCPVVVLPNPDDDPDPVVNVVSSVVSSVVVVVVVVVVCVVVPVDDPVNVVVVVVVVVVVVVVVVVVD

Solvent-accessible surface area (backbone atoms only — not comparable to full-atom values): 5349 Å² total; per-residue (Å²): 139,84,79,54,71,67,56,51,53,51,52,53,51,61,57,47,50,57,56,54,50,53,47,42,37,38,72,73,62,29,55,81,75,74,65,87,75,88,50,66,68,59,51,51,50,50,51,52,51,44,51,50,55,50,50,53,54,50,49,54,52,42,61,74,76,38,89,68,52,72,66,54,52,53,49,52,50,51,52,52,51,51,52,53,52,50,60,61,72,78,105